Protein AF-A0A1G1E1F8-F1 (afdb_monomer_lite)

Radius of gyration: 20.04 Å; chains: 1; bounding box: 40×34×47 Å

Structure (mmCIF, N/CA/C/O backbone):
data_AF-A0A1G1E1F8-F1
#
_entry.id   AF-A0A1G1E1F8-F1
#
loop_
_atom_site.group_PDB
_atom_site.id
_atom_site.type_symbol
_atom_site.label_atom_id
_atom_site.label_alt_id
_atom_site.label_comp_id
_atom_site.label_asym_id
_atom_site.label_entity_id
_atom_site.label_seq_id
_atom_site.pdbx_PDB_ins_code
_atom_site.Cartn_x
_atom_site.Cartn_y
_atom_site.Cartn_z
_atom_site.occupancy
_atom_site.B_iso_or_equiv
_atom_site.auth_seq_id
_atom_site.auth_comp_id
_atom_site.auth_asym_id
_atom_site.auth_atom_id
_atom_site.pdbx_PDB_model_num
ATOM 1 N N . MET A 1 1 ? 24.008 -0.088 -25.355 1.00 67.62 1 MET A N 1
ATOM 2 C CA . MET A 1 1 ? 23.212 0.674 -24.359 1.00 67.62 1 MET A CA 1
ATOM 3 C C . MET A 1 1 ? 23.509 0.118 -22.974 1.00 67.62 1 MET A C 1
ATOM 5 O O . MET A 1 1 ? 23.905 -1.035 -22.899 1.00 67.62 1 MET A O 1
ATOM 9 N N . SER A 1 2 ? 23.365 0.903 -21.899 1.00 92.38 2 SER A N 1
ATOM 10 C CA . SER A 1 2 ? 23.489 0.337 -20.548 1.00 92.38 2 SER A CA 1
ATOM 11 C C . SER A 1 2 ? 22.264 -0.532 -20.218 1.00 92.38 2 SER A C 1
ATOM 13 O O . SER A 1 2 ? 21.165 -0.193 -20.671 1.00 92.38 2 SER A O 1
ATOM 15 N N . PRO A 1 3 ? 22.413 -1.599 -19.409 1.00 91.56 3 PRO A N 1
ATOM 16 C CA . PRO A 1 3 ? 21.301 -2.479 -19.032 1.00 91.56 3 PRO A CA 1
ATOM 17 C C . PRO A 1 3 ? 20.104 -1.720 -18.439 1.00 91.56 3 PRO A C 1
ATOM 19 O O . PRO A 1 3 ? 18.955 -1.974 -18.789 1.00 91.56 3 PRO A O 1
ATOM 22 N N . THR A 1 4 ? 20.369 -0.700 -17.619 1.00 94.25 4 THR A N 1
ATOM 23 C CA . THR A 1 4 ? 19.339 0.161 -17.020 1.00 94.25 4 THR A CA 1
ATOM 24 C C . THR A 1 4 ? 18.496 0.888 -18.069 1.00 94.25 4 THR A C 1
ATOM 26 O O . THR A 1 4 ? 17.277 0.959 -17.938 1.00 94.25 4 THR A O 1
ATOM 29 N N . LYS A 1 5 ? 19.121 1.409 -19.135 1.00 94.94 5 LYS A N 1
ATOM 30 C CA . LYS A 1 5 ? 18.402 2.124 -20.201 1.00 94.94 5 LYS A CA 1
ATOM 31 C C . LYS A 1 5 ? 17.466 1.191 -20.969 1.00 94.94 5 LYS A C 1
ATOM 33 O O . LYS A 1 5 ? 16.364 1.599 -21.315 1.00 94.94 5 LYS A O 1
ATOM 38 N N . GLU A 1 6 ? 17.877 -0.054 -21.198 1.00 95.31 6 GLU A N 1
ATOM 39 C CA . GLU A 1 6 ? 17.042 -1.050 -21.875 1.00 95.31 6 GLU A CA 1
ATOM 40 C C . GLU A 1 6 ? 15.814 -1.439 -21.036 1.00 95.31 6 GLU A C 1
ATOM 42 O O . GLU A 1 6 ? 14.703 -1.505 -21.563 1.00 95.31 6 GLU A O 1
ATOM 47 N N . ILE A 1 7 ? 15.989 -1.629 -19.725 1.00 94.31 7 ILE A N 1
ATOM 48 C CA . ILE A 1 7 ? 14.888 -1.945 -18.801 1.00 94.31 7 ILE A CA 1
ATOM 49 C C . ILE A 1 7 ? 13.879 -0.795 -18.742 1.00 94.31 7 ILE A C 1
ATOM 51 O O . ILE A 1 7 ? 12.677 -1.035 -18.845 1.00 94.31 7 ILE A O 1
ATOM 55 N N . ILE A 1 8 ? 14.355 0.452 -18.641 1.00 95.44 8 ILE A N 1
ATOM 56 C CA . ILE A 1 8 ? 13.487 1.639 -18.643 1.00 95.44 8 ILE A CA 1
ATOM 57 C C . ILE A 1 8 ? 12.684 1.705 -19.942 1.00 95.44 8 ILE A C 1
ATOM 59 O O . ILE A 1 8 ? 11.467 1.872 -19.900 1.00 95.44 8 ILE A O 1
ATOM 63 N N . LEU A 1 9 ? 13.339 1.525 -21.094 1.00 96.19 9 LEU A N 1
ATOM 64 C CA . LEU A 1 9 ? 12.650 1.529 -22.382 1.00 96.19 9 LEU A CA 1
ATOM 65 C C . LEU A 1 9 ? 11.560 0.456 -22.432 1.00 96.19 9 LEU A C 1
ATOM 67 O O . LEU A 1 9 ? 10.431 0.775 -22.790 1.00 96.19 9 LEU A O 1
ATOM 71 N N . LYS A 1 10 ? 11.845 -0.783 -22.019 1.00 95.81 10 LYS A N 1
ATOM 72 C CA . LYS A 1 10 ? 10.838 -1.858 -21.982 1.00 95.81 10 LYS A CA 1
ATOM 73 C C . LYS A 1 10 ? 9.671 -1.520 -21.048 1.00 95.81 10 LYS A C 1
ATOM 75 O O . LYS A 1 10 ? 8.520 -1.640 -21.458 1.00 95.81 10 LYS A O 1
ATOM 80 N N . ALA A 1 11 ? 9.949 -1.025 -19.842 1.00 95.81 11 ALA A N 1
ATOM 81 C CA . ALA A 1 11 ? 8.922 -0.657 -18.866 1.00 95.81 11 ALA A CA 1
ATOM 82 C C . ALA A 1 11 ? 8.007 0.478 -19.364 1.00 95.81 11 ALA A C 1
ATOM 84 O O . ALA A 1 11 ? 6.800 0.463 -19.123 1.00 95.81 11 ALA A O 1
ATOM 85 N N . LEU A 1 12 ? 8.546 1.444 -20.116 1.00 96.00 12 LEU A N 1
ATOM 86 C CA . LEU A 1 12 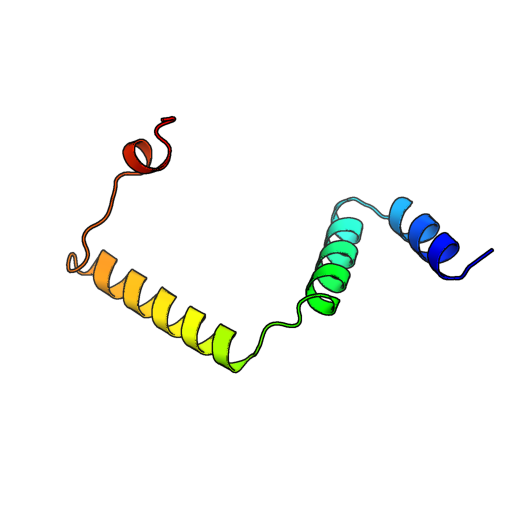? 7.762 2.545 -20.682 1.00 96.00 12 LEU A CA 1
ATOM 87 C C . LEU A 1 12 ? 6.759 2.094 -21.759 1.00 96.00 12 LEU A C 1
ATOM 89 O O . LEU A 1 12 ? 5.742 2.771 -21.934 1.00 96.00 12 LEU A O 1
ATOM 93 N N . HIS A 1 13 ? 6.984 0.952 -22.416 1.00 97.25 13 HIS A N 1
ATOM 94 C CA . HIS A 1 13 ? 6.073 0.390 -23.425 1.00 97.25 13 HIS A CA 1
ATOM 95 C C . HIS A 1 13 ? 4.956 -0.491 -22.838 1.00 97.25 13 HIS A C 1
ATOM 97 O O . HIS A 1 13 ? 4.042 -0.875 -23.564 1.00 97.25 13 HIS A O 1
ATOM 103 N N . LEU A 1 14 ? 4.997 -0.797 -21.538 1.00 97.56 14 LEU A N 1
ATOM 104 C CA . LEU A 1 14 ? 3.972 -1.598 -20.868 1.00 97.56 14 LEU A CA 1
ATOM 105 C C . LEU A 1 14 ? 2.628 -0.858 -20.754 1.00 97.56 14 LEU A C 1
ATOM 107 O O . LEU A 1 14 ? 2.567 0.382 -20.730 1.00 97.56 14 LEU A O 1
ATOM 111 N N . LYS A 1 15 ? 1.535 -1.615 -20.611 1.00 98.00 15 LYS A N 1
ATOM 112 C CA . LYS A 1 15 ? 0.221 -1.042 -20.283 1.00 98.00 15 LYS A CA 1
ATOM 113 C C . LYS A 1 15 ? 0.229 -0.466 -18.859 1.00 98.00 15 LYS A C 1
ATOM 115 O O . LYS A 1 15 ? 1.034 -0.894 -18.032 1.00 98.00 15 LYS A O 1
ATOM 120 N N . PRO A 1 16 ? -0.684 0.464 -18.517 1.00 97.56 16 PRO A N 1
ATOM 121 C CA . PRO A 1 16 ? -0.718 1.082 -17.188 1.00 97.56 16 PRO A CA 1
ATOM 122 C C . PRO A 1 16 ? 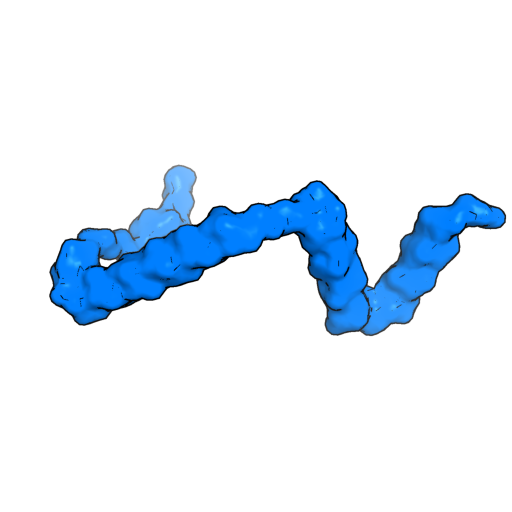-0.735 0.088 -16.014 1.00 97.56 16 PRO A C 1
ATOM 124 O O . PRO A 1 16 ? 0.005 0.275 -15.052 1.00 97.56 16 PRO A O 1
ATOM 127 N N . ALA A 1 17 ? -1.513 -0.995 -16.110 1.00 96.81 17 ALA A N 1
ATOM 128 C CA . ALA A 1 17 ? -1.573 -2.019 -15.063 1.00 96.81 17 ALA A CA 1
ATOM 129 C C . ALA A 1 17 ? -0.227 -2.745 -14.875 1.00 96.81 17 ALA A C 1
ATOM 131 O O . ALA A 1 17 ? 0.247 -2.910 -13.757 1.00 96.81 17 ALA A O 1
ATOM 132 N N . GLU A 1 18 ? 0.427 -3.115 -15.976 1.00 97.31 18 GLU A N 1
ATOM 133 C CA . GLU A 1 18 ? 1.735 -3.778 -15.962 1.00 97.31 18 GLU A CA 1
ATOM 134 C C . GLU A 1 18 ? 2.836 -2.842 -15.443 1.00 97.31 18 GLU A C 1
ATOM 136 O O . GLU A 1 18 ? 3.696 -3.264 -14.671 1.00 97.31 18 GLU A O 1
ATOM 141 N N . LYS A 1 19 ? 2.777 -1.548 -15.793 1.00 97.06 19 LYS A N 1
ATOM 142 C CA . LYS A 1 19 ? 3.664 -0.522 -15.221 1.00 97.06 19 LYS A CA 1
ATOM 143 C C . LYS A 1 19 ? 3.539 -0.461 -13.703 1.00 97.06 19 LYS A C 1
ATOM 145 O O . LYS A 1 19 ? 4.561 -0.403 -13.028 1.00 97.06 19 LYS A O 1
ATOM 150 N N . SER A 1 20 ? 2.314 -0.505 -13.176 1.00 95.88 20 SER A N 1
ATOM 151 C CA . SER A 1 20 ? 2.072 -0.490 -11.730 1.00 95.88 20 SER A CA 1
ATOM 152 C C . SER A 1 20 ? 2.753 -1.664 -11.027 1.00 95.88 20 SER A C 1
ATOM 154 O O . SER A 1 20 ? 3.406 -1.458 -10.010 1.00 95.88 20 SER A O 1
ATOM 156 N N . ILE A 1 21 ? 2.666 -2.869 -11.602 1.00 96.31 21 ILE A N 1
ATOM 157 C CA . ILE A 1 21 ? 3.312 -4.073 -11.054 1.00 96.31 21 ILE A CA 1
ATOM 158 C C . ILE A 1 21 ? 4.836 -3.898 -11.003 1.00 96.31 21 ILE A C 1
ATOM 160 O O . ILE A 1 21 ? 5.462 -4.199 -9.988 1.00 96.31 21 ILE A O 1
ATOM 164 N N . VAL A 1 22 ? 5.442 -3.380 -12.078 1.00 95.94 22 VAL A N 1
ATOM 165 C CA . VAL A 1 22 ? 6.895 -3.143 -12.132 1.00 95.94 22 VAL A CA 1
ATOM 166 C C . VAL A 1 22 ? 7.326 -2.092 -11.108 1.00 95.94 22 VAL A C 1
ATOM 168 O O . VAL A 1 22 ? 8.322 -2.292 -10.417 1.00 95.94 22 VAL A O 1
ATOM 171 N N . ILE A 1 23 ? 6.578 -0.992 -10.982 1.00 94.81 23 ILE A N 1
ATOM 172 C CA . ILE A 1 23 ? 6.854 0.053 -9.987 1.00 94.81 23 ILE A CA 1
ATOM 173 C C . ILE A 1 23 ? 6.777 -0.527 -8.575 1.00 94.81 23 ILE A C 1
ATOM 175 O O . ILE A 1 23 ? 7.696 -0.322 -7.789 1.00 94.81 23 ILE A O 1
ATOM 179 N N . GLU A 1 24 ? 5.726 -1.283 -8.258 1.00 92.62 24 GLU A N 1
ATOM 180 C CA . GLU A 1 24 ? 5.545 -1.890 -6.939 1.00 92.62 24 GLU A CA 1
ATOM 181 C C . GLU A 1 24 ? 6.686 -2.852 -6.587 1.00 92.62 24 GLU A C 1
ATOM 183 O O . GLU A 1 24 ? 7.229 -2.783 -5.485 1.00 92.62 24 GLU A O 1
ATOM 188 N N . ALA A 1 25 ? 7.098 -3.702 -7.530 1.00 92.62 25 ALA A N 1
ATOM 189 C CA . ALA A 1 25 ? 8.224 -4.611 -7.338 1.00 92.62 25 ALA A CA 1
ATOM 190 C C . ALA A 1 25 ? 9.540 -3.857 -7.081 1.00 92.62 25 ALA A C 1
ATOM 192 O O . ALA A 1 25 ? 10.300 -4.229 -6.187 1.00 92.62 25 ALA A O 1
ATOM 193 N N . LEU A 1 2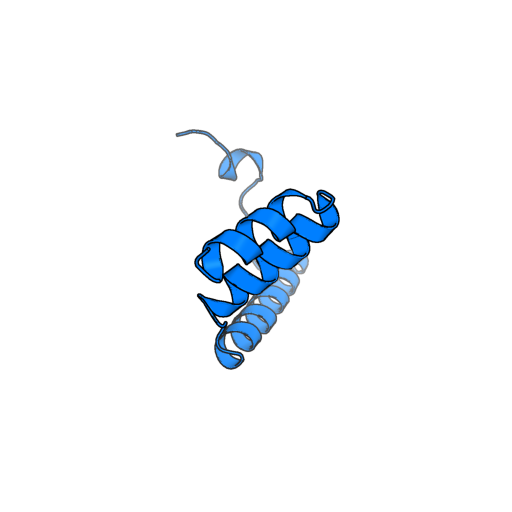6 ? 9.797 -2.777 -7.827 1.00 92.62 26 LEU A N 1
ATOM 194 C CA . LEU A 1 26 ? 10.978 -1.938 -7.625 1.00 92.62 26 LEU A CA 1
ATOM 195 C C . LEU A 1 26 ? 10.936 -1.223 -6.271 1.00 92.62 26 LEU A C 1
ATOM 197 O O . LEU A 1 26 ? 11.932 -1.250 -5.555 1.00 92.62 26 LEU A O 1
ATOM 201 N N . MET A 1 27 ? 9.797 -0.645 -5.878 1.00 90.44 27 MET A N 1
ATOM 202 C CA . MET A 1 27 ? 9.648 -0.008 -4.563 1.00 90.44 27 MET A CA 1
ATOM 203 C C . MET A 1 27 ? 9.899 -1.002 -3.425 1.00 90.44 27 MET A C 1
ATOM 205 O O . MET A 1 27 ? 10.709 -0.722 -2.547 1.00 90.44 27 MET A O 1
ATOM 209 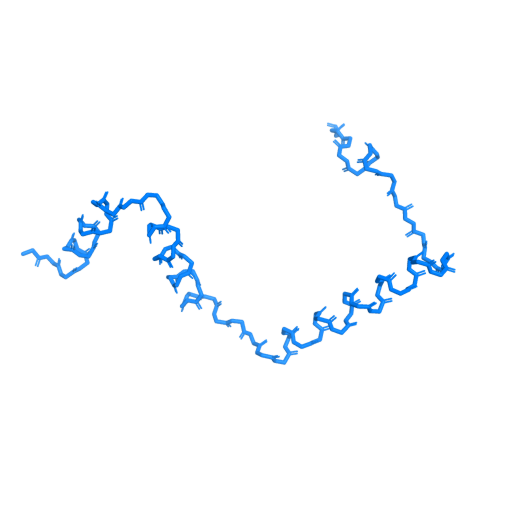N N . LYS A 1 28 ? 9.297 -2.197 -3.495 1.00 86.44 28 LYS A N 1
ATOM 210 C CA . LYS A 1 28 ? 9.514 -3.282 -2.522 1.00 86.44 28 LYS A CA 1
ATOM 211 C C . LYS A 1 28 ? 10.974 -3.726 -2.430 1.00 86.44 28 LYS A C 1
ATOM 213 O O . LYS A 1 28 ? 11.400 -4.192 -1.384 1.00 86.44 28 LYS A O 1
ATOM 218 N N . SER A 1 29 ? 11.737 -3.611 -3.518 1.00 88.81 29 SER A N 1
ATOM 219 C CA . SER A 1 29 ? 13.165 -3.954 -3.516 1.00 88.81 29 SER A CA 1
ATOM 220 C C . SER A 1 29 ? 14.051 -2.895 -2.854 1.00 88.81 29 SER A C 1
ATOM 222 O O . SER A 1 29 ? 15.143 -3.224 -2.398 1.00 88.81 29 SER A O 1
ATOM 224 N N . LEU A 1 30 ? 13.602 -1.636 -2.823 1.00 88.31 30 LEU A N 1
ATOM 225 C CA . LEU A 1 30 ? 14.337 -0.521 -2.218 1.00 88.31 30 LEU A CA 1
ATOM 226 C C . LEU A 1 30 ? 14.095 -0.431 -0.712 1.00 88.31 30 LEU A C 1
ATOM 228 O O . LEU A 1 30 ? 15.004 -0.069 0.028 1.00 88.31 30 LEU A O 1
ATOM 232 N N . ASP A 1 31 ? 12.879 -0.761 -0.287 1.00 79.81 31 ASP A N 1
ATOM 233 C CA . ASP A 1 31 ? 12.444 -0.748 1.104 1.00 79.81 31 ASP A CA 1
ATOM 234 C C . ASP A 1 31 ? 11.779 -2.090 1.407 1.00 79.81 31 ASP A C 1
ATOM 236 O O . ASP A 1 31 ? 10.557 -2.234 1.333 1.00 79.81 31 ASP A O 1
ATOM 240 N N . VAL A 1 32 ? 12.613 -3.115 1.617 1.00 80.38 32 VAL A N 1
ATOM 241 C CA . VAL A 1 32 ? 12.139 -4.462 1.949 1.00 80.38 32 VAL A CA 1
ATOM 242 C C . VAL A 1 32 ? 11.517 -4.387 3.343 1.00 80.38 32 VAL A C 1
ATOM 244 O O . VAL A 1 32 ? 12.261 -4.180 4.306 1.00 80.38 32 VAL A O 1
ATOM 247 N N . PRO A 1 33 ? 10.189 -4.558 3.483 1.00 76.38 33 PRO A N 1
ATOM 248 C CA . PRO A 1 33 ? 9.544 -4.431 4.778 1.00 76.38 33 PRO A CA 1
ATOM 249 C C . PRO A 1 33 ? 10.052 -5.528 5.704 1.00 76.38 33 PRO A C 1
ATOM 251 O O . PRO A 1 33 ? 10.125 -6.696 5.309 1.00 76.38 33 PRO A O 1
ATOM 254 N N . ASP A 1 34 ? 10.387 -5.161 6.936 1.00 87.31 34 ASP A N 1
ATOM 255 C CA . ASP A 1 34 ? 10.713 -6.144 7.959 1.00 87.31 34 ASP A CA 1
ATOM 256 C C . ASP A 1 34 ? 9.446 -6.972 8.263 1.00 87.31 34 ASP A C 1
ATOM 258 O O . ASP A 1 34 ? 8.434 -6.404 8.692 1.00 87.31 34 ASP A O 1
ATOM 262 N N . PRO A 1 35 ? 9.463 -8.303 8.054 1.00 88.56 35 PRO A N 1
ATOM 263 C CA . PRO A 1 35 ? 8.295 -9.149 8.284 1.00 88.56 35 PRO A CA 1
ATOM 264 C C . PRO A 1 35 ? 7.768 -9.096 9.723 1.00 88.56 35 PRO A C 1
ATOM 266 O O . PRO A 1 35 ? 6.574 -9.308 9.950 1.00 88.56 35 PRO A O 1
ATOM 269 N N . GLU A 1 36 ? 8.634 -8.829 10.704 1.00 93.88 36 GLU A N 1
ATOM 270 C CA . GLU A 1 36 ? 8.232 -8.664 12.099 1.00 93.88 36 GLU A CA 1
ATOM 271 C C . GLU A 1 36 ? 7.469 -7.350 12.294 1.00 93.88 36 GLU A C 1
ATOM 273 O O . GLU A 1 36 ? 6.413 -7.339 12.932 1.00 93.88 36 GLU A O 1
ATOM 278 N N . ILE A 1 37 ? 7.941 -6.265 11.676 1.00 91.75 37 ILE A N 1
ATOM 279 C CA . ILE A 1 37 ? 7.252 -4.970 11.694 1.00 91.75 37 ILE A CA 1
ATOM 280 C C . ILE A 1 37 ? 5.891 -5.088 11.001 1.00 91.75 37 ILE A C 1
ATOM 282 O O . ILE A 1 37 ? 4.887 -4.677 11.582 1.00 91.75 37 ILE A O 1
ATOM 286 N N . GLU A 1 38 ? 5.822 -5.705 9.820 1.00 91.31 38 GLU A N 1
ATOM 287 C CA . GLU A 1 38 ? 4.562 -5.935 9.095 1.00 91.31 38 GLU A CA 1
ATOM 288 C C . GLU A 1 38 ? 3.537 -6.691 9.948 1.00 91.31 38 GLU A C 1
ATOM 290 O O . GLU A 1 38 ? 2.364 -6.313 10.017 1.00 91.31 38 GLU A O 1
ATOM 295 N N . LYS A 1 39 ? 3.985 -7.727 10.664 1.00 94.81 39 LYS A N 1
ATOM 296 C CA . LYS A 1 39 ? 3.130 -8.487 11.577 1.00 94.81 39 LYS A CA 1
ATOM 297 C C . LYS A 1 39 ? 2.599 -7.614 12.716 1.00 94.81 39 LYS A C 1
ATOM 299 O O . LYS A 1 39 ? 1.399 -7.630 12.985 1.00 94.81 39 LYS A O 1
ATOM 304 N N . ILE A 1 40 ? 3.464 -6.828 13.358 1.00 97.06 40 ILE A N 1
ATOM 305 C CA . ILE A 1 40 ? 3.067 -5.919 14.444 1.00 97.06 40 ILE A CA 1
ATOM 306 C C . ILE A 1 40 ? 2.059 -4.875 13.939 1.00 97.06 40 ILE A C 1
ATOM 308 O O . ILE A 1 40 ? 1.080 -4.577 14.628 1.00 97.06 40 ILE A O 1
ATOM 312 N N . TRP A 1 41 ? 2.258 -4.342 12.732 1.00 96.00 41 TRP A N 1
ATOM 313 C CA . TRP A 1 41 ? 1.326 -3.402 12.107 1.00 96.00 41 TRP A CA 1
ATOM 314 C C . TRP A 1 41 ? -0.034 -4.034 11.815 1.00 96.00 41 TRP A C 1
ATOM 316 O O . TRP A 1 41 ? -1.060 -3.406 12.092 1.00 96.00 41 TRP A O 1
ATOM 326 N N . ALA A 1 42 ? -0.062 -5.266 11.303 1.00 95.88 42 ALA A N 1
ATOM 327 C CA . ALA A 1 42 ? -1.302 -5.999 11.059 1.00 95.88 42 ALA A CA 1
ATOM 328 C C . ALA A 1 42 ? -2.086 -6.239 12.363 1.00 95.88 42 ALA A C 1
ATOM 330 O O . ALA A 1 42 ? -3.283 -5.934 12.429 1.00 95.88 42 ALA A O 1
ATOM 331 N N . ASP A 1 43 ? -1.401 -6.695 13.415 1.00 97.88 43 ASP A N 1
ATOM 332 C CA . ASP A 1 43 ? -1.995 -6.942 14.732 1.00 97.88 43 ASP A CA 1
ATOM 333 C C . ASP A 1 43 ? -2.564 -5.648 15.347 1.00 97.88 43 ASP A C 1
ATOM 335 O O . ASP A 1 43 ? -3.696 -5.616 15.846 1.00 97.88 43 ASP A O 1
ATOM 339 N N . GLU A 1 44 ? -1.813 -4.544 15.280 1.00 97.50 44 GLU A N 1
ATOM 340 C CA . GLU A 1 44 ? -2.255 -3.244 15.793 1.00 97.50 44 GLU A CA 1
ATOM 341 C C . GLU A 1 44 ? -3.433 -2.679 14.984 1.00 97.50 44 GLU A C 1
ATOM 343 O O . GLU A 1 44 ? -4.380 -2.140 15.570 1.00 97.50 44 GLU A O 1
ATOM 348 N N . ALA A 1 45 ? -3.431 -2.825 13.656 1.00 97.44 45 ALA A N 1
ATOM 349 C CA . ALA A 1 45 ? -4.539 -2.397 12.805 1.00 97.44 45 ALA A CA 1
ATOM 350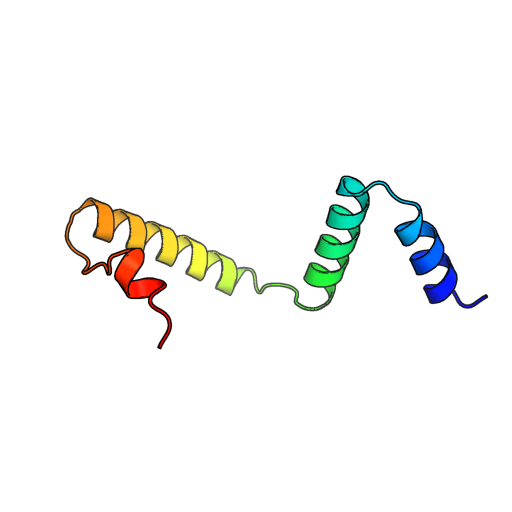 C C . ALA A 1 45 ? -5.836 -3.144 13.156 1.00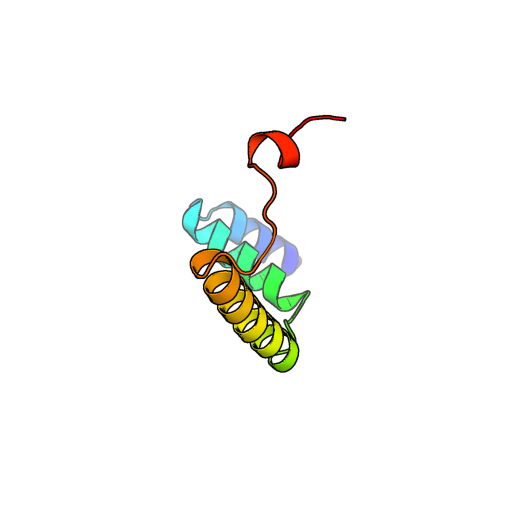 97.44 45 ALA A C 1
ATOM 352 O O . ALA A 1 45 ? -6.891 -2.519 13.325 1.00 97.44 45 ALA A O 1
ATOM 353 N N . GLU A 1 46 ? -5.766 -4.465 13.343 1.00 97.69 46 GLU A N 1
ATOM 354 C CA . GLU A 1 46 ? -6.924 -5.270 13.733 1.00 97.69 46 GLU A CA 1
ATOM 355 C C . GLU A 1 46 ? -7.426 -4.890 15.135 1.00 97.69 46 GLU A C 1
ATOM 357 O O . GLU A 1 46 ? -8.632 -4.701 15.352 1.00 97.69 46 GLU A O 1
ATOM 362 N N . LYS A 1 47 ? -6.509 -4.712 16.091 1.00 97.12 47 LYS A N 1
ATOM 363 C CA . LYS A 1 47 ? -6.830 -4.275 17.454 1.00 97.12 47 LYS A CA 1
ATOM 364 C C . LYS A 1 47 ? -7.524 -2.912 17.461 1.00 97.12 47 LYS A C 1
ATOM 366 O O . LYS A 1 47 ? -8.542 -2.752 18.145 1.00 97.12 47 LYS A O 1
ATOM 371 N N . ARG A 1 48 ? -7.032 -1.944 16.679 1.00 96.06 48 ARG A N 1
ATOM 372 C CA . ARG A 1 48 ? -7.657 -0.619 16.537 1.00 96.06 48 ARG A CA 1
ATOM 373 C C . ARG A 1 48 ? -9.047 -0.712 15.930 1.00 96.06 48 ARG A C 1
ATOM 375 O O . ARG A 1 48 ? -9.977 -0.103 16.455 1.00 96.06 48 ARG A O 1
ATOM 382 N N . LEU A 1 49 ? -9.230 -1.521 14.889 1.00 95.69 49 LEU A N 1
ATOM 383 C CA . LEU A 1 49 ? -10.542 -1.711 14.277 1.00 95.69 49 LEU A CA 1
ATOM 384 C C . LEU A 1 49 ? -11.555 -2.302 15.269 1.00 95.69 49 LEU A C 1
ATOM 386 O O . LEU A 1 49 ? -12.686 -1.820 15.353 1.00 95.69 49 LEU A O 1
ATOM 390 N N . LYS A 1 50 ? -11.153 -3.309 16.056 1.00 97.12 50 LYS A N 1
ATOM 391 C CA . LYS A 1 50 ? -11.995 -3.902 17.110 1.00 97.12 50 LYS A CA 1
ATOM 392 C C . LYS A 1 50 ? -12.356 -2.875 18.186 1.00 97.12 50 LYS A C 1
ATOM 394 O O . LYS A 1 50 ? -13.524 -2.767 18.555 1.00 97.12 50 LYS A O 1
ATOM 399 N N . GLY A 1 51 ? -11.384 -2.097 18.663 1.00 97.12 51 GLY A N 1
ATOM 400 C CA . GLY A 1 51 ? -11.612 -1.048 19.660 1.00 97.12 51 GLY A CA 1
ATOM 401 C C . GLY A 1 51 ? -12.551 0.054 19.162 1.00 97.12 51 GLY A C 1
ATOM 402 O O . GLY A 1 51 ? -13.441 0.475 19.900 1.00 97.12 51 GLY A O 1
ATOM 403 N N . TYR A 1 52 ? -12.397 0.469 17.903 1.00 94.94 52 TYR A N 1
ATOM 404 C CA . TYR A 1 52 ? -13.271 1.445 17.256 1.00 94.94 52 TYR A CA 1
ATOM 405 C C . TYR A 1 52 ? -14.706 0.919 17.137 1.00 94.94 52 TYR A C 1
ATOM 407 O O . TYR A 1 52 ? -15.633 1.570 17.613 1.00 94.94 52 TYR A O 1
ATOM 415 N N . LYS A 1 53 ? -14.891 -0.301 16.608 1.00 94.69 53 LYS A N 1
ATOM 416 C CA . LYS A 1 53 ? -16.213 -0.946 16.496 1.00 94.69 53 LYS A CA 1
ATOM 417 C C . LYS A 1 53 ? -16.902 -1.138 17.850 1.00 94.69 53 LYS A C 1
ATOM 419 O O . LYS A 1 53 ? -18.122 -1.085 17.922 1.00 94.69 53 LYS A O 1
ATOM 424 N N . ALA A 1 54 ? -16.131 -1.344 18.917 1.00 96.88 54 ALA A N 1
ATOM 425 C CA . ALA A 1 54 ? -16.644 -1.470 20.280 1.00 96.88 54 ALA A CA 1
ATOM 426 C C . ALA A 1 54 ? -16.921 -0.120 20.976 1.00 96.88 54 ALA A C 1
ATOM 428 O O . ALA A 1 54 ? -17.261 -0.119 22.157 1.00 96.88 54 ALA A O 1
ATOM 429 N N . GLY A 1 55 ? -16.713 1.021 20.305 1.00 95.19 55 GLY A N 1
ATOM 430 C CA . GLY A 1 55 ? -16.876 2.357 20.894 1.00 95.19 55 GLY A CA 1
ATOM 431 C C . GLY A 1 55 ? -15.838 2.703 21.970 1.00 95.19 55 GLY A C 1
ATOM 432 O O . GLY A 1 55 ? -16.028 3.643 22.735 1.00 95.19 55 GLY A O 1
ATOM 433 N N . LYS A 1 56 ? -14.739 1.943 22.055 1.00 95.00 56 LYS A N 1
ATOM 434 C CA . LYS A 1 56 ? -13.690 2.098 23.081 1.00 95.00 56 LYS A CA 1
ATOM 435 C C . LYS A 1 56 ? -12.569 3.048 22.663 1.00 95.00 56 LYS A C 1
ATOM 437 O O . LYS A 1 56 ? -11.686 3.335 23.466 1.00 95.00 56 LYS A O 1
ATOM 442 N N . LEU A 1 57 ? -12.576 3.509 21.413 1.00 93.31 57 LEU A N 1
ATOM 443 C CA . LEU A 1 57 ? -11.576 4.425 20.874 1.00 93.31 57 LEU A CA 1
ATOM 444 C C . LEU A 1 57 ? -12.218 5.754 20.498 1.00 93.31 57 LEU A C 1
ATOM 446 O O . LEU A 1 57 ? -13.287 5.792 19.893 1.00 93.31 57 LEU A O 1
ATOM 450 N N . LYS A 1 58 ? -11.519 6.845 20.815 1.00 91.00 58 LYS A N 1
ATOM 451 C CA . LYS A 1 58 ? -11.848 8.163 20.274 1.00 91.00 58 LYS A CA 1
ATOM 452 C C . LYS A 1 58 ? -11.505 8.172 18.787 1.00 91.00 58 LYS A C 1
ATOM 454 O O . LYS A 1 58 ? -10.404 7.777 18.410 1.00 91.00 58 LYS A O 1
ATOM 459 N N . ALA A 1 59 ? -12.437 8.638 17.969 1.00 91.06 59 ALA A N 1
ATOM 460 C CA . ALA A 1 59 ? -12.228 8.862 16.548 1.00 91.06 59 ALA A CA 1
ATOM 461 C C . ALA A 1 59 ? -12.372 10.352 16.239 1.00 91.06 59 ALA A C 1
ATOM 463 O O . ALA A 1 59 ? -13.060 11.081 16.955 1.00 91.06 59 ALA A O 1
ATOM 464 N N . VAL A 1 60 ? -11.716 10.786 15.172 1.00 91.06 60 VAL A N 1
ATOM 465 C CA . VAL A 1 60 ? -11.929 12.103 14.568 1.00 91.06 60 VAL A CA 1
ATOM 466 C C . VAL A 1 60 ? -12.820 11.936 13.345 1.00 91.06 60 VAL A C 1
ATOM 468 O O . VAL A 1 60 ? -12.783 10.888 12.693 1.00 91.06 60 VAL A O 1
ATOM 471 N N . SER A 1 61 ? -13.646 12.938 13.052 1.00 90.88 61 SER A N 1
ATOM 472 C CA . SER A 1 61 ? -14.455 12.920 11.836 1.00 90.88 61 SER A CA 1
ATOM 473 C C . SER A 1 61 ? -13.559 13.052 10.598 1.00 90.88 61 SER A C 1
ATOM 475 O O . SER A 1 61 ? -12.441 13.569 10.671 1.00 90.88 61 SER A O 1
ATOM 477 N N . PHE A 1 62 ? -14.048 12.579 9.451 1.00 88.81 62 PHE A N 1
ATOM 478 C CA . PHE A 1 62 ? -13.346 12.740 8.176 1.00 88.81 62 PHE A CA 1
ATOM 479 C C . PHE A 1 62 ? -13.112 14.225 7.855 1.00 88.81 62 PHE A C 1
ATOM 481 O O . PHE A 1 62 ? -12.003 14.611 7.489 1.00 88.81 62 PHE A O 1
ATOM 488 N N . ASP A 1 63 ? -14.131 15.060 8.076 1.00 92.25 63 ASP A N 1
ATOM 489 C CA . ASP A 1 63 ? -14.080 16.501 7.814 1.00 92.25 63 ASP A CA 1
ATOM 490 C C . ASP A 1 63 ? -13.062 17.222 8.705 1.00 92.25 63 ASP A C 1
ATOM 492 O O . ASP A 1 63 ? -12.365 18.129 8.245 1.00 92.25 63 ASP A O 1
ATOM 496 N N . ASP A 1 64 ? -12.926 16.805 9.967 1.00 90.75 64 ASP A N 1
ATOM 497 C CA . ASP A 1 64 ? -11.912 17.361 10.867 1.00 90.75 64 ASP A CA 1
ATOM 498 C C . ASP A 1 64 ? -10.498 16.908 10.490 1.00 90.75 64 ASP A C 1
ATOM 500 O O . ASP A 1 64 ? -9.552 17.679 10.645 1.00 90.75 64 ASP A O 1
ATOM 504 N N . MET A 1 65 ? -10.339 15.684 9.975 1.00 89.25 65 MET A N 1
ATOM 505 C CA . MET A 1 65 ? -9.034 15.156 9.569 1.00 89.25 65 MET A CA 1
ATOM 506 C C . MET A 1 65 ? -8.497 15.829 8.299 1.00 89.25 65 MET A C 1
ATOM 508 O O . MET A 1 65 ? -7.309 16.139 8.229 1.00 89.25 65 MET A O 1
ATOM 512 N N . PHE A 1 66 ? -9.366 16.098 7.321 1.00 90.00 66 PHE A N 1
ATOM 513 C CA . PHE A 1 66 ? -8.993 16.724 6.046 1.00 90.00 66 PHE A CA 1
ATOM 514 C C . PHE A 1 66 ? -9.168 18.243 6.011 1.00 90.00 66 PHE A C 1
ATOM 516 O O . PHE A 1 66 ? -8.968 18.868 4.963 1.00 90.00 66 PHE A O 1
ATOM 523 N N . LYS A 1 67 ? -9.515 18.864 7.139 1.00 91.62 67 LYS A N 1
ATOM 524 C CA . LYS A 1 67 ? -9.588 20.320 7.240 1.00 91.62 67 LYS A CA 1
ATOM 525 C C . LYS A 1 67 ? -8.224 20.917 6.894 1.00 91.62 67 LYS A C 1
ATOM 527 O O . LYS A 1 67 ? -7.233 20.682 7.586 1.00 91.62 67 LYS A O 1
ATOM 532 N N . LYS A 1 68 ? -8.167 21.694 5.808 1.00 67.75 68 LYS A N 1
ATOM 533 C CA . LYS A 1 68 ? -6.986 22.502 5.489 1.00 67.75 68 LYS A CA 1
ATOM 534 C C . LYS A 1 68 ? -6.740 23.460 6.655 1.00 67.75 68 LYS A C 1
ATOM 536 O O . LYS A 1 68 ? -7.655 24.184 7.043 1.00 67.75 68 LYS A O 1
ATOM 541 N N . LYS A 1 69 ? -5.531 23.404 7.215 1.00 62.19 69 LYS A N 1
ATOM 542 C CA . LYS A 1 69 ? -5.024 24.459 8.096 1.00 62.19 69 LYS A CA 1
ATOM 543 C C . LYS A 1 69 ? -4.882 25.765 7.328 1.00 62.19 69 LYS A C 1
ATOM 545 O O . LYS A 1 69 ? -4.538 25.691 6.126 1.00 62.19 69 LYS A O 1
#

Foldseek 3Di:
DDPVVVVVVVLVPDDPVSVVVVVVVVVCVVCVDDVVVVVVVVVVVVVVVVCVVVVNDDDDDPCVVPDDD

Secondary structure (DSSP, 8-state):
--HHHHHHHHHHTS-HHHHHHHHHHHHHHHS---HHHHHHHHHHHHHHHHHHHTT-S----HHHHS---

Sequence (69 aa):
MSPTKEIILKALHLKPAEKSIVIEALMKSLDVPDPEIEKIWADEAEKRLKGYKAGKLKAVSFDDMFKKK

pLDDT: mean 92.16, std 7.07, range [62.19, 98.0]